Protein AF-A0A7S3TZ15-F1 (afdb_monomer_lite)

Structure (mmCIF, N/CA/C/O backbone):
data_AF-A0A7S3TZ15-F1
#
_entry.id   AF-A0A7S3TZ15-F1
#
loop_
_atom_site.group_PDB
_atom_site.id
_atom_site.type_symbol
_atom_site.label_atom_id
_atom_site.label_alt_id
_atom_site.label_comp_id
_atom_site.label_asym_id
_atom_site.label_entity_id
_atom_site.label_seq_id
_atom_site.pdbx_PDB_ins_code
_atom_site.Cartn_x
_atom_site.Cartn_y
_atom_site.Cartn_z
_atom_site.occupancy
_atom_site.B_iso_or_equiv
_atom_site.auth_seq_id
_atom_site.auth_comp_id
_atom_site.auth_asym_id
_atom_site.auth_atom_id
_atom_site.pdbx_PDB_model_num
ATOM 1 N N . MET A 1 1 ? 2.073 1.895 5.363 1.00 62.50 1 MET A N 1
ATOM 2 C CA . MET A 1 1 ? 2.521 0.942 6.398 1.00 62.50 1 MET A CA 1
ATOM 3 C C . MET A 1 1 ? 3.789 0.259 5.946 1.00 62.50 1 MET A C 1
ATOM 5 O O . MET A 1 1 ? 3.784 -0.343 4.881 1.00 62.50 1 MET A O 1
ATOM 9 N N . VAL A 1 2 ? 4.876 0.392 6.701 1.00 70.38 2 VAL A N 1
ATOM 10 C CA . VAL A 1 2 ? 6.175 -0.183 6.337 1.00 70.38 2 VAL A CA 1
ATOM 11 C C . VAL A 1 2 ? 6.703 -1.004 7.503 1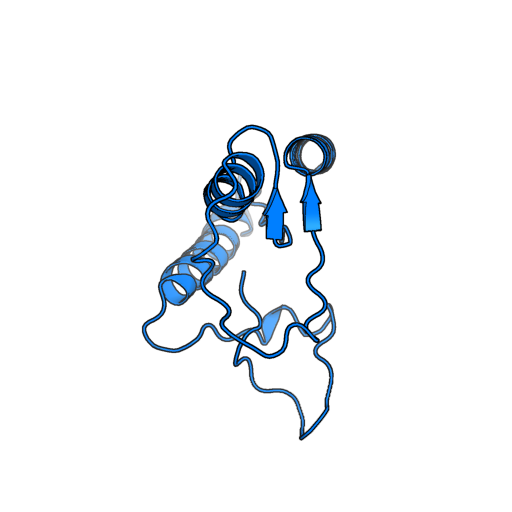.00 70.38 2 VAL A C 1
ATOM 13 O O . VAL A 1 2 ? 6.697 -0.543 8.638 1.00 70.38 2 VAL A O 1
ATOM 16 N N . TRP A 1 3 ? 7.113 -2.230 7.190 1.00 75.44 3 TRP A N 1
ATOM 17 C CA . TRP A 1 3 ? 7.806 -3.159 8.089 1.00 75.44 3 TRP A CA 1
ATOM 18 C C . TRP A 1 3 ? 9.325 -3.135 7.879 1.00 75.44 3 TRP A C 1
ATOM 20 O O . TRP A 1 3 ? 10.076 -3.765 8.619 1.00 75.44 3 TRP A O 1
ATOM 30 N N . ALA A 1 4 ? 9.787 -2.449 6.830 1.00 72.12 4 ALA A N 1
ATOM 31 C CA . ALA A 1 4 ? 11.200 -2.353 6.511 1.00 72.12 4 ALA A CA 1
ATOM 32 C C . ALA A 1 4 ? 11.948 -1.712 7.683 1.00 72.12 4 ALA A C 1
ATOM 34 O O . ALA A 1 4 ? 11.548 -0.654 8.160 1.00 72.12 4 ALA A O 1
ATOM 35 N N . GLN A 1 5 ? 13.028 -2.367 8.112 1.00 74.56 5 GLN A N 1
ATOM 36 C CA . GLN A 1 5 ? 13.865 -1.959 9.246 1.00 74.56 5 GLN A CA 1
ATOM 37 C C . GLN A 1 5 ? 13.170 -1.985 10.618 1.00 74.56 5 GLN A C 1
ATOM 39 O O . GLN A 1 5 ? 13.765 -1.551 11.600 1.00 74.56 5 GLN A O 1
ATOM 44 N N . THR A 1 6 ? 11.961 -2.551 10.727 1.00 81.94 6 THR A N 1
ATOM 45 C CA . THR A 1 6 ? 11.391 -2.880 12.038 1.00 81.94 6 THR A CA 1
ATOM 46 C C . THR A 1 6 ? 12.247 -3.974 12.694 1.00 81.94 6 THR A C 1
ATOM 48 O O . THR A 1 6 ? 12.466 -5.013 12.060 1.00 81.94 6 THR A O 1
ATOM 51 N N . PRO A 1 7 ? 12.734 -3.778 13.934 1.00 81.25 7 PRO A N 1
ATOM 52 C CA . PRO A 1 7 ? 13.512 -4.793 14.638 1.00 81.25 7 PRO A CA 1
ATOM 53 C C . PRO A 1 7 ? 12.710 -6.091 14.809 1.00 81.25 7 PRO A C 1
ATOM 55 O O . PRO A 1 7 ? 11.557 -6.057 15.237 1.00 81.25 7 PRO A O 1
ATOM 58 N N . SER A 1 8 ? 13.314 -7.237 14.494 1.00 81.94 8 SER A N 1
ATOM 59 C CA . SER A 1 8 ? 12.761 -8.557 14.817 1.00 81.94 8 SER A CA 1
ATOM 60 C C . SER A 1 8 ? 13.470 -9.151 16.037 1.00 81.94 8 SER A C 1
ATOM 62 O O . SER A 1 8 ? 14.548 -8.701 16.420 1.00 81.94 8 SER A O 1
ATOM 64 N N . GLU A 1 9 ? 12.879 -10.179 16.654 1.00 80.38 9 GLU A N 1
ATOM 65 C CA . GLU A 1 9 ? 13.388 -10.805 17.892 1.00 80.38 9 GLU A CA 1
ATOM 66 C C . GLU A 1 9 ? 14.724 -11.566 17.719 1.00 80.38 9 GLU A C 1
ATOM 68 O O . GLU A 1 9 ? 15.193 -12.227 18.642 1.00 80.38 9 GLU A O 1
ATOM 73 N N . GLY A 1 10 ? 15.366 -11.473 16.550 1.00 77.56 10 GLY A N 1
ATOM 74 C CA . GLY A 1 10 ? 16.695 -12.015 16.291 1.00 77.56 10 GLY A CA 1
ATOM 75 C C . GLY A 1 10 ? 17.009 -12.154 14.797 1.00 77.56 10 GLY A C 1
ATOM 76 O O . GLY A 1 10 ? 16.139 -11.941 13.945 1.00 77.56 10 GLY A O 1
ATOM 77 N N . PRO A 1 11 ? 18.246 -12.548 14.445 1.00 73.44 11 PRO A N 1
ATOM 78 C CA . PRO A 1 11 ? 18.637 -12.789 13.060 1.00 73.44 11 PRO A CA 1
ATOM 79 C C . PRO A 1 11 ? 17.741 -13.863 12.424 1.00 73.44 11 PRO A C 1
ATOM 81 O O . PRO A 1 11 ? 17.713 -15.004 12.874 1.00 73.44 11 PRO A O 1
ATOM 84 N N . GLY A 1 12 ? 16.993 -13.496 11.381 1.00 74.25 12 GLY A N 1
ATOM 85 C CA . GLY A 1 12 ? 16.106 -14.417 10.657 1.00 74.25 12 GLY A CA 1
ATOM 86 C C . GLY A 1 12 ? 14.707 -14.604 11.258 1.00 74.25 12 GLY A C 1
ATOM 87 O O . GLY A 1 12 ? 13.902 -15.328 10.674 1.00 74.25 12 GLY A O 1
ATOM 88 N N . ALA A 1 13 ? 14.378 -13.939 12.371 1.00 82.00 13 ALA A N 1
ATOM 89 C CA . ALA A 1 13 ? 13.009 -13.921 12.880 1.00 82.00 13 ALA A CA 1
ATOM 90 C C . ALA A 1 13 ? 12.083 -13.176 11.900 1.00 82.00 13 ALA A C 1
ATOM 92 O O . ALA A 1 13 ? 12.357 -12.039 11.508 1.00 82.00 13 ALA A O 1
ATOM 93 N N . VAL A 1 14 ? 10.989 -13.832 11.500 1.00 82.56 14 VAL A N 1
ATOM 94 C CA . VAL A 1 14 ? 9.995 -13.295 10.560 1.00 82.56 14 VAL A CA 1
ATOM 95 C C . VAL A 1 14 ? 8.889 -12.596 11.342 1.00 82.56 14 VAL A C 1
ATOM 97 O O . VAL A 1 14 ? 8.254 -13.216 12.194 1.00 82.56 14 VAL A O 1
ATOM 100 N N . LEU A 1 15 ? 8.644 -11.327 11.018 1.00 82.12 15 LEU A N 1
ATOM 101 C CA . LEU A 1 15 ? 7.538 -10.550 11.574 1.00 82.12 15 LEU A CA 1
ATOM 102 C C . LEU A 1 15 ? 6.204 -11.140 11.111 1.00 82.12 15 LEU A C 1
ATOM 104 O O . LEU A 1 15 ? 6.020 -11.441 9.928 1.00 82.12 15 LEU A O 1
ATOM 108 N N . ARG A 1 16 ? 5.281 -11.320 12.053 1.00 84.88 16 ARG A N 1
ATOM 109 C CA . ARG A 1 16 ? 3.935 -11.842 11.804 1.00 84.88 16 ARG A CA 1
ATOM 110 C C . ARG A 1 16 ? 2.911 -10.727 11.926 1.00 84.88 16 ARG A C 1
ATOM 112 O O . ARG A 1 16 ? 3.189 -9.655 12.450 1.00 84.88 16 ARG A O 1
ATOM 119 N N . ASP A 1 17 ? 1.688 -11.011 11.500 1.00 80.00 17 ASP A N 1
ATOM 120 C CA . ASP A 1 17 ? 0.580 -10.064 11.637 1.00 80.00 17 ASP A CA 1
ATOM 121 C C . ASP A 1 17 ? 0.322 -9.679 13.108 1.00 80.00 17 ASP A C 1
ATOM 123 O O . ASP A 1 17 ? 0.064 -8.524 13.424 1.00 80.00 17 ASP A O 1
ATOM 127 N N . SER A 1 18 ? 0.542 -10.605 14.048 1.00 85.88 18 SER A N 1
ATOM 128 C CA . SER A 1 18 ? 0.492 -10.325 15.491 1.00 85.88 18 SER A CA 1
ATOM 129 C C . SER A 1 18 ? 1.508 -9.276 15.961 1.00 85.88 18 SER A C 1
ATOM 131 O O . SER A 1 18 ? 1.306 -8.649 16.997 1.00 85.88 18 SER A O 1
ATOM 133 N N . ASP A 1 19 ? 2.593 -9.060 15.212 1.00 86.25 19 ASP A N 1
ATOM 134 C CA . ASP A 1 19 ? 3.618 -8.057 15.514 1.00 86.25 19 ASP A CA 1
ATOM 135 C C . ASP A 1 19 ? 3.252 -6.666 14.978 1.00 86.25 19 ASP A C 1
ATOM 137 O O . ASP A 1 19 ? 4.066 -5.746 15.029 1.00 86.25 19 ASP A O 1
ATOM 141 N N . PHE A 1 20 ? 2.027 -6.480 14.478 1.00 81.94 20 PHE A N 1
ATOM 142 C CA . PHE A 1 20 ? 1.565 -5.245 13.849 1.00 81.94 20 PHE A CA 1
ATOM 143 C C . PHE A 1 20 ? 1.874 -3.974 14.648 1.00 81.94 20 PHE A C 1
ATOM 145 O O . PHE A 1 20 ? 2.299 -2.958 14.086 1.00 81.94 20 PHE A O 1
ATOM 152 N N . ALA A 1 21 ? 1.673 -4.038 15.965 1.00 82.75 21 ALA A N 1
ATOM 153 C CA . ALA A 1 21 ? 1.905 -2.921 16.871 1.00 82.75 21 ALA A CA 1
ATOM 154 C C . ALA A 1 21 ? 3.396 -2.587 17.052 1.00 82.75 21 ALA A C 1
ATOM 156 O O . ALA A 1 21 ? 3.707 -1.441 17.368 1.00 82.75 21 ALA A O 1
ATOM 157 N N . LYS A 1 22 ? 4.300 -3.551 16.812 1.00 86.19 22 LYS A N 1
ATOM 158 C CA . LYS A 1 22 ? 5.759 -3.421 16.974 1.00 86.19 22 LYS A CA 1
ATOM 159 C C . LYS A 1 22 ? 6.441 -2.704 15.803 1.00 86.19 22 LYS A C 1
ATOM 161 O O . LYS A 1 22 ? 7.641 -2.451 15.877 1.00 86.19 22 LYS A O 1
ATOM 166 N N . ARG A 1 23 ? 5.718 -2.390 14.719 1.00 86.56 23 ARG A N 1
ATOM 167 C CA . ARG A 1 23 ? 6.283 -1.684 13.559 1.00 86.56 23 ARG A CA 1
ATOM 168 C C . ARG A 1 23 ? 6.931 -0.374 13.958 1.00 86.56 23 ARG A C 1
ATOM 170 O O . ARG A 1 23 ? 6.306 0.468 14.596 1.00 86.56 23 ARG A O 1
ATOM 177 N N . GLN A 1 24 ? 8.139 -0.186 13.450 1.00 86.06 24 GLN A N 1
ATOM 178 C CA . GLN A 1 24 ? 8.863 1.069 13.539 1.00 86.06 24 GLN A CA 1
ATOM 179 C C . GLN A 1 24 ? 9.219 1.522 12.122 1.00 86.06 24 GLN A C 1
ATOM 181 O O . GLN A 1 24 ? 9.843 0.752 11.382 1.00 86.06 24 GLN A O 1
ATOM 186 N N . PRO A 1 25 ? 8.774 2.720 11.705 1.00 88.06 25 PRO A N 1
ATOM 187 C CA . PRO A 1 25 ? 9.203 3.299 10.444 1.00 88.06 25 PRO A CA 1
ATOM 188 C C . PRO A 1 25 ? 10.704 3.606 10.489 1.00 88.06 25 PRO A C 1
ATOM 190 O O . PRO A 1 25 ? 11.263 3.898 11.543 1.00 88.06 25 PRO A O 1
ATOM 193 N N . ALA A 1 26 ? 11.356 3.546 9.327 1.00 86.19 26 ALA A N 1
ATOM 194 C CA . ALA A 1 26 ? 12.756 3.932 9.205 1.00 86.19 26 ALA A CA 1
ATOM 195 C C . ALA A 1 26 ? 12.937 5.413 9.608 1.00 86.19 26 ALA A C 1
ATOM 197 O O . ALA A 1 26 ? 12.177 6.246 9.090 1.00 86.19 26 ALA A O 1
ATOM 198 N N . PRO A 1 27 ? 13.925 5.751 10.462 1.00 87.56 27 PRO A N 1
ATOM 199 C CA . PRO A 1 27 ? 14.142 7.120 10.918 1.00 87.56 27 PRO A CA 1
ATOM 200 C C . PRO A 1 27 ? 14.314 8.115 9.767 1.00 87.56 27 PRO A C 1
ATOM 202 O O . PRO A 1 27 ? 15.069 7.853 8.826 1.00 87.56 27 PRO A O 1
ATOM 205 N N . GLY A 1 28 ? 13.614 9.251 9.824 1.00 87.31 28 GLY A N 1
ATOM 206 C CA . GLY A 1 28 ? 13.669 10.300 8.797 1.00 87.31 28 GLY A CA 1
ATOM 207 C C . GLY A 1 28 ? 12.971 9.945 7.478 1.00 87.31 28 GLY A C 1
ATOM 208 O O . GLY A 1 28 ? 13.115 10.655 6.479 1.00 87.31 28 GLY A O 1
ATOM 209 N N . SER A 1 29 ? 12.221 8.841 7.437 1.00 88.88 29 SER A N 1
ATOM 210 C CA . SER A 1 29 ? 11.387 8.494 6.289 1.00 88.88 29 SER A CA 1
ATOM 211 C C . SER A 1 29 ? 10.002 9.131 6.398 1.00 88.88 29 SER A C 1
ATOM 213 O O . SER A 1 29 ? 9.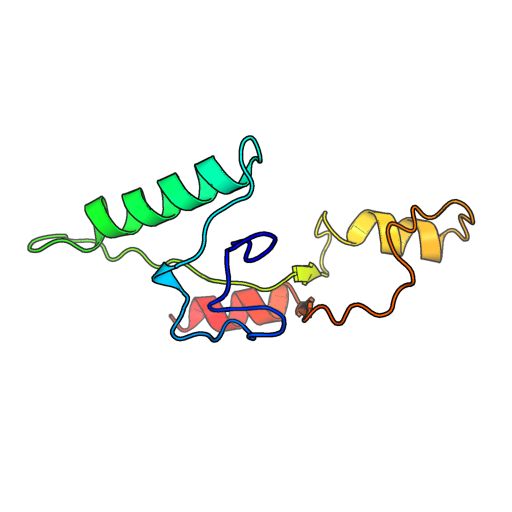454 9.311 7.481 1.00 88.88 29 SER A O 1
ATOM 215 N N . LYS A 1 30 ? 9.343 9.351 5.254 1.00 87.50 30 LYS A N 1
ATOM 216 C CA . LYS A 1 30 ? 7.941 9.816 5.210 1.00 87.50 30 LYS A CA 1
ATOM 217 C C . LYS A 1 30 ? 6.946 8.913 5.961 1.00 87.50 30 LYS A C 1
ATOM 219 O O . LYS A 1 30 ? 5.792 9.291 6.136 1.00 87.50 30 LYS A O 1
ATOM 224 N N . TYR A 1 31 ? 7.357 7.699 6.333 1.00 88.19 31 TYR A N 1
ATOM 225 C CA . TYR A 1 31 ? 6.506 6.720 7.001 1.00 88.19 31 TYR A CA 1
ATOM 226 C C . TYR A 1 31 ? 6.339 6.987 8.501 1.00 88.19 31 TYR A C 1
ATOM 228 O O . TYR A 1 31 ? 5.415 6.429 9.086 1.00 88.19 31 TYR A O 1
ATOM 236 N N . GLU A 1 32 ? 7.169 7.847 9.099 1.00 89.75 32 GLU A N 1
ATOM 237 C CA . GLU A 1 32 ? 6.964 8.359 10.463 1.00 89.75 32 GLU A CA 1
ATOM 238 C C . GLU A 1 32 ? 5.626 9.098 10.557 1.00 89.75 32 GLU A C 1
ATOM 240 O O . GLU A 1 32 ? 4.754 8.693 11.320 1.00 89.75 32 GLU A O 1
ATOM 245 N N . LEU A 1 33 ? 5.392 10.055 9.653 1.00 90.75 33 LEU A N 1
ATOM 246 C CA . LEU A 1 33 ? 4.128 10.794 9.566 1.00 90.75 33 LEU A CA 1
ATOM 247 C C . LEU A 1 33 ? 2.917 9.867 9.366 1.00 90.75 33 LEU A C 1
ATOM 249 O O . LEU A 1 33 ? 1.839 10.098 9.905 1.00 90.75 33 LEU A O 1
ATOM 253 N N . TRP A 1 34 ? 3.071 8.803 8.573 1.00 90.19 34 TRP A N 1
ATOM 254 C CA . TRP A 1 34 ? 1.985 7.840 8.370 1.00 90.19 34 TRP A CA 1
ATOM 255 C C . TRP A 1 34 ? 1.658 7.088 9.657 1.00 90.19 34 TRP A C 1
ATOM 257 O O . TRP A 1 34 ? 0.484 6.871 9.942 1.00 90.19 34 TRP A O 1
ATOM 267 N N . ARG A 1 35 ? 2.673 6.722 10.446 1.00 89.12 35 ARG A N 1
ATOM 268 C CA . ARG A 1 35 ? 2.468 6.080 11.745 1.00 89.12 35 ARG A CA 1
ATOM 269 C C . ARG A 1 35 ? 1.807 7.030 12.745 1.00 89.12 35 ARG A C 1
ATOM 271 O O . ARG A 1 35 ? 0.883 6.613 13.434 1.00 89.12 35 ARG A O 1
ATOM 278 N N . GLU A 1 36 ? 2.212 8.294 12.774 1.00 91.38 36 GLU A N 1
ATOM 279 C CA . GLU A 1 36 ? 1.566 9.317 13.607 1.00 91.38 36 GLU A CA 1
ATOM 280 C C . GLU A 1 36 ? 0.085 9.496 13.239 1.00 91.38 36 GLU A C 1
ATOM 282 O O . GLU A 1 36 ? -0.775 9.552 14.116 1.00 91.38 36 GLU A O 1
ATOM 287 N N . LEU A 1 37 ? -0.243 9.519 11.941 1.00 92.00 37 LEU A N 1
ATOM 288 C CA . LEU A 1 37 ? -1.630 9.583 11.467 1.00 92.00 37 LEU A CA 1
ATOM 289 C C . LEU A 1 37 ? -2.440 8.341 11.864 1.00 92.00 37 LEU A C 1
ATOM 291 O O . LEU A 1 37 ? -3.596 8.473 12.263 1.00 92.00 37 LEU A O 1
ATOM 295 N N . GLU A 1 38 ? -1.848 7.146 11.771 1.00 91.00 38 GLU A N 1
ATOM 296 C CA . GLU A 1 38 ? -2.461 5.902 12.252 1.00 91.00 38 GLU A CA 1
ATOM 297 C C . GLU A 1 38 ? -2.814 6.012 13.747 1.00 91.00 38 GLU A C 1
ATOM 299 O O . GLU A 1 38 ? -3.948 5.750 14.153 1.00 91.00 38 GLU A O 1
ATOM 304 N N . GLU A 1 39 ? -1.865 6.451 14.571 1.00 90.94 39 GLU A N 1
ATOM 305 C CA . GLU A 1 39 ? -2.064 6.614 16.014 1.00 90.94 39 GLU A CA 1
ATOM 306 C C . GLU A 1 39 ? -3.119 7.678 16.333 1.00 90.94 39 GLU A C 1
ATOM 308 O O . GLU A 1 39 ? -3.988 7.448 17.178 1.00 90.94 39 GLU A O 1
ATOM 313 N N . LEU A 1 40 ? -3.116 8.796 15.603 1.00 92.88 40 LEU A N 1
ATOM 314 C CA . LEU A 1 40 ? -4.104 9.861 15.750 1.00 92.88 40 LEU A CA 1
ATOM 315 C C . LEU A 1 40 ? -5.522 9.370 15.433 1.00 92.88 40 LEU A C 1
ATOM 317 O O . LEU A 1 40 ? -6.447 9.620 16.204 1.00 92.88 40 LEU A O 1
ATOM 321 N N . VAL A 1 41 ? -5.707 8.640 14.328 1.00 92.06 41 VAL A N 1
ATOM 322 C CA . VAL A 1 41 ? -7.015 8.081 13.945 1.00 92.06 41 VAL A CA 1
ATOM 323 C C . VAL A 1 41 ? -7.546 7.157 15.039 1.00 92.06 41 VAL A C 1
ATOM 325 O O . VAL A 1 41 ? -8.708 7.276 15.434 1.00 92.06 41 VAL A O 1
ATOM 328 N N . MET A 1 42 ? -6.696 6.272 15.567 1.00 89.81 42 MET A N 1
ATOM 329 C CA . MET A 1 42 ? -7.096 5.342 16.626 1.00 89.81 42 MET A CA 1
ATOM 330 C C . MET A 1 42 ? -7.376 6.066 17.948 1.00 89.81 42 MET A C 1
ATOM 332 O O . MET A 1 42 ? -8.361 5.749 18.611 1.00 89.81 42 MET A O 1
ATOM 336 N N . GLY A 1 43 ? -6.568 7.065 18.311 1.00 90.88 43 GLY A N 1
ATOM 337 C CA . GLY A 1 43 ? -6.728 7.822 19.555 1.00 90.88 43 GLY A CA 1
ATOM 338 C C . GLY A 1 43 ? -7.920 8.785 19.556 1.00 90.88 43 GLY A C 1
ATOM 339 O O . GLY A 1 43 ? -8.569 8.971 20.587 1.00 90.88 43 GLY A O 1
ATOM 340 N N . CYS A 1 44 ? -8.244 9.391 18.411 1.00 90.44 44 CYS A N 1
ATOM 341 C CA . CYS A 1 44 ? -9.326 10.370 18.312 1.00 90.44 44 CYS A CA 1
ATOM 342 C C . CYS A 1 44 ? -10.690 9.729 18.064 1.00 90.44 44 CYS A C 1
ATOM 344 O O . CYS A 1 44 ?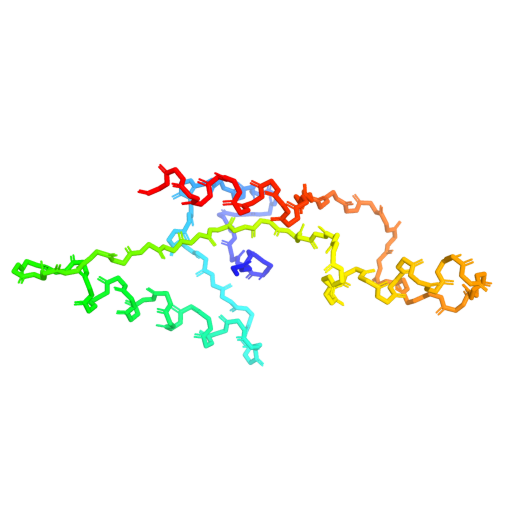 -11.671 10.120 18.702 1.00 90.44 44 CYS A O 1
ATOM 346 N N . PHE A 1 45 ? -10.768 8.780 17.129 1.00 91.94 45 PHE A N 1
ATOM 347 C CA . PHE A 1 45 ? -12.051 8.281 16.637 1.00 91.94 45 PHE A CA 1
ATOM 348 C C . PHE A 1 45 ? -12.496 6.988 17.311 1.00 91.94 45 PHE A C 1
ATOM 350 O O . PHE A 1 45 ? -13.686 6.721 17.346 1.00 91.94 45 PHE A O 1
ATOM 357 N N . ASN A 1 46 ? -11.600 6.213 17.921 1.00 89.62 46 ASN A N 1
ATOM 358 C CA . ASN A 1 46 ? -11.965 4.927 18.525 1.00 89.62 46 ASN A CA 1
ATOM 359 C C . ASN A 1 46 ? -11.967 4.966 20.063 1.00 89.62 46 ASN A C 1
ATOM 361 O O . ASN A 1 46 ? -11.682 3.966 20.717 1.00 89.62 46 ASN A O 1
ATOM 365 N N . ARG A 1 47 ? -12.304 6.127 20.639 1.00 89.69 47 ARG A N 1
ATOM 366 C CA . ARG A 1 47 ? -12.465 6.337 22.087 1.00 89.69 47 ARG A CA 1
ATOM 367 C C . ARG A 1 47 ? -13.917 6.181 22.540 1.00 89.69 47 ARG A C 1
ATOM 369 O O . ARG A 1 47 ? -14.847 6.310 21.743 1.00 89.69 47 ARG A O 1
ATOM 376 N N . GLU A 1 48 ? -14.104 5.964 23.837 1.00 90.25 48 GLU A N 1
ATOM 377 C CA . GLU A 1 48 ? -15.430 5.909 24.454 1.00 90.25 48 GLU A CA 1
ATOM 378 C C . GLU A 1 48 ? -16.216 7.207 24.191 1.00 90.25 48 GLU A C 1
ATOM 380 O O . GLU A 1 48 ? -15.681 8.311 24.298 1.00 90.25 48 GLU A O 1
ATOM 385 N N . GLY A 1 49 ? -17.477 7.070 23.773 1.00 90.19 49 GLY A N 1
ATOM 386 C CA . GLY A 1 49 ? -18.338 8.199 23.405 1.00 90.19 49 GLY A CA 1
ATOM 387 C C . GLY A 1 49 ? -18.086 8.793 22.012 1.00 90.19 49 GLY A C 1
ATOM 388 O O . GLY A 1 49 ? -18.730 9.780 21.652 1.00 90.19 49 GLY A O 1
ATOM 389 N N . SER A 1 50 ? -17.183 8.222 21.206 1.00 92.12 50 SER A N 1
ATOM 390 C CA . SER A 1 50 ? -17.019 8.644 19.812 1.00 92.12 50 SER A CA 1
ATOM 391 C C . SER A 1 50 ? -18.241 8.278 18.964 1.00 92.12 50 SER A C 1
ATOM 393 O O . SER A 1 50 ? -18.752 7.162 19.029 1.00 92.12 50 SER A O 1
ATOM 395 N N . GLN A 1 51 ? -18.689 9.221 18.132 1.00 93.88 51 GLN A N 1
ATOM 396 C CA . GLN A 1 51 ? -19.802 9.029 17.189 1.00 93.88 51 GLN A CA 1
ATOM 397 C C . GLN A 1 51 ? -19.350 8.494 15.824 1.00 93.88 51 GLN A C 1
ATOM 399 O O . GLN A 1 51 ? -20.174 8.173 14.972 1.00 93.88 51 GLN A O 1
ATOM 404 N N . VAL A 1 52 ? -18.041 8.427 15.596 1.00 90.56 52 VAL A N 1
ATOM 405 C CA . VAL A 1 52 ? -17.435 7.961 14.347 1.00 90.56 52 VAL A CA 1
ATOM 406 C C . VAL A 1 52 ? -16.447 6.853 14.665 1.00 90.56 52 VAL A C 1
ATOM 408 O O . VAL A 1 52 ? -15.869 6.850 15.745 1.00 90.56 52 VAL A O 1
ATOM 411 N N . LYS A 1 53 ? -16.236 5.923 13.733 1.00 90.69 53 LYS A N 1
ATOM 412 C CA . LYS A 1 53 ? -15.258 4.842 13.879 1.00 90.69 53 LYS A CA 1
ATOM 413 C C . LYS A 1 53 ? -14.195 4.967 12.798 1.00 90.69 53 LYS A C 1
ATOM 415 O O . LYS A 1 53 ? -14.514 4.987 11.612 1.00 90.69 53 LYS A O 1
ATOM 420 N N . GLY A 1 54 ? -12.941 5.073 13.218 1.00 91.56 54 GLY A N 1
ATOM 421 C CA . GLY A 1 54 ? -11.792 5.128 12.323 1.00 91.56 54 GLY A CA 1
ATOM 422 C C . GLY A 1 54 ? -11.305 3.726 11.971 1.00 91.56 54 GLY A C 1
ATOM 423 O O . GLY A 1 54 ? -11.157 2.880 12.855 1.00 91.56 54 GLY A O 1
ATOM 424 N N . PHE A 1 55 ? -11.008 3.494 10.695 1.00 90.06 55 PHE A N 1
ATOM 425 C CA . PHE A 1 55 ? -10.381 2.264 10.217 1.00 90.06 55 PHE A CA 1
ATOM 426 C C . PHE A 1 55 ? -9.064 2.585 9.521 1.00 90.06 55 PHE A C 1
ATOM 428 O O . PHE A 1 55 ? -8.968 3.543 8.755 1.00 90.06 55 PHE A O 1
ATOM 435 N N . ILE A 1 56 ? -8.058 1.751 9.767 1.00 88.50 56 ILE A N 1
ATOM 436 C CA . ILE A 1 56 ? -6.763 1.819 9.095 1.00 88.50 56 ILE A CA 1
ATOM 437 C C . ILE A 1 56 ? -6.638 0.575 8.236 1.00 88.50 56 ILE A C 1
ATOM 439 O O . ILE A 1 56 ? -6.665 -0.547 8.739 1.00 88.50 56 ILE A O 1
ATOM 443 N N . VAL A 1 57 ? -6.489 0.780 6.932 1.00 87.94 57 VAL A N 1
ATOM 444 C CA . VAL A 1 57 ? -6.396 -0.308 5.964 1.00 87.94 57 VAL A CA 1
ATOM 445 C C . VAL A 1 57 ? -4.942 -0.510 5.555 1.00 87.94 57 VAL A C 1
ATOM 447 O O . VAL A 1 57 ? -4.320 0.322 4.896 1.00 87.94 57 VAL A O 1
ATOM 450 N N . ALA A 1 58 ? -4.416 -1.662 5.952 1.00 83.81 58 ALA A N 1
ATOM 451 C CA . ALA A 1 58 ? -3.059 -2.136 5.729 1.00 83.81 58 ALA A CA 1
ATOM 452 C C . ALA A 1 58 ? -2.833 -2.717 4.325 1.00 83.81 58 ALA A C 1
ATOM 454 O O . ALA A 1 58 ? -2.465 -3.884 4.196 1.00 83.81 58 ALA A O 1
ATOM 455 N N . ALA A 1 59 ? -3.074 -1.953 3.260 1.00 85.25 59 ALA A N 1
ATOM 456 C CA . ALA A 1 59 ? -2.866 -2.490 1.917 1.00 85.25 59 ALA A CA 1
ATOM 457 C C . ALA A 1 59 ? -1.381 -2.811 1.669 1.00 85.25 59 ALA A C 1
ATOM 459 O O . ALA A 1 59 ? -0.483 -2.072 2.088 1.00 85.25 59 ALA A O 1
ATOM 460 N N . SER A 1 60 ? -1.130 -3.918 0.968 1.00 82.56 60 SER A N 1
ATOM 461 C CA . SER A 1 60 ? 0.196 -4.203 0.424 1.00 82.56 60 SER A CA 1
ATOM 462 C C . SER A 1 60 ? 0.520 -3.264 -0.746 1.00 82.56 60 SER A C 1
ATOM 464 O O . SER A 1 60 ? -0.211 -2.310 -1.012 1.00 82.56 60 SER A O 1
ATOM 466 N N . ALA A 1 61 ? 1.620 -3.512 -1.453 1.00 88.12 61 ALA A N 1
ATOM 467 C CA . ALA A 1 61 ? 1.997 -2.702 -2.601 1.00 88.12 61 ALA A CA 1
ATOM 468 C C . ALA A 1 61 ? 0.908 -2.797 -3.694 1.00 88.12 61 ALA A C 1
ATOM 470 O O . ALA A 1 61 ? 0.607 -3.868 -4.221 1.00 88.12 61 ALA A O 1
ATOM 471 N N . MET A 1 62 ? 0.248 -1.671 -3.968 1.00 91.06 62 MET A N 1
ATOM 472 C CA . MET A 1 62 ? -0.906 -1.621 -4.865 1.00 91.06 62 MET A CA 1
ATOM 473 C C . MET A 1 62 ? -0.477 -1.379 -6.306 1.00 91.06 62 MET A C 1
ATOM 475 O O . MET A 1 62 ? 0.536 -0.731 -6.538 1.00 91.06 62 MET A O 1
ATOM 479 N N . TYR A 1 63 ? -1.265 -1.861 -7.266 1.00 93.38 63 TYR A N 1
ATOM 480 C CA . TYR A 1 63 ? -1.043 -1.589 -8.685 1.00 93.38 63 TYR A CA 1
ATOM 481 C C . TYR A 1 63 ? -2.357 -1.478 -9.472 1.00 93.38 63 TYR A C 1
ATOM 483 O O . TYR A 1 63 ? -3.410 -1.925 -9.012 1.00 93.38 63 TYR A O 1
ATOM 491 N N . GLY A 1 64 ? -2.281 -0.915 -10.681 1.00 92.50 64 GLY A N 1
ATOM 492 C CA . GLY A 1 64 ? -3.413 -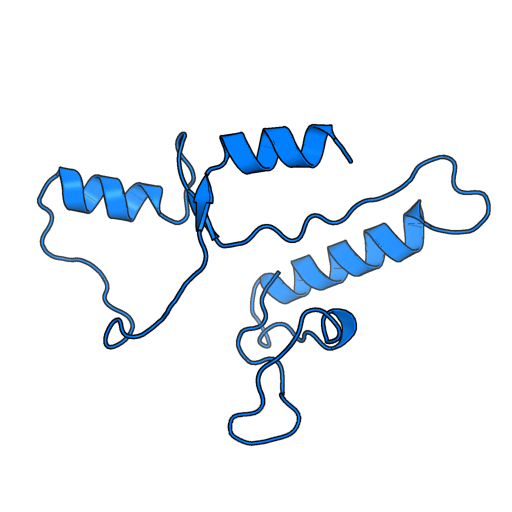0.798 -11.608 1.00 92.50 64 GLY A CA 1
ATOM 493 C C . GLY A 1 64 ? -4.084 0.578 -11.610 1.00 92.50 64 GLY A C 1
ATOM 494 O O . GLY A 1 64 ? -3.796 1.415 -10.763 1.00 92.50 64 GLY A O 1
ATOM 495 N N . ASP A 1 65 ? -4.939 0.822 -12.609 1.00 91.50 65 ASP A N 1
ATOM 496 C CA . ASP A 1 65 ? -5.717 2.062 -12.823 1.00 91.50 65 ASP A CA 1
ATOM 497 C C . ASP A 1 65 ? -4.964 3.392 -12.578 1.00 91.50 65 ASP A C 1
ATOM 499 O O . ASP A 1 65 ? -5.521 4.341 -12.031 1.00 91.50 65 ASP A O 1
ATOM 503 N N . GLY A 1 66 ? -3.696 3.486 -12.990 1.00 85.19 66 GLY A N 1
ATOM 504 C CA . GLY A 1 66 ? -2.910 4.724 -12.866 1.00 85.19 66 GLY A CA 1
ATOM 505 C C . GLY A 1 66 ? -2.248 4.949 -11.500 1.00 85.19 66 GLY A C 1
ATOM 506 O O . GLY A 1 66 ? -1.823 6.064 -11.207 1.00 85.19 66 GLY A O 1
ATOM 507 N N . GLU A 1 67 ? -2.136 3.911 -10.669 1.00 86.81 67 GLU A N 1
ATOM 508 C CA . GLU A 1 67 ? -1.331 3.932 -9.442 1.00 86.81 67 GLU A CA 1
ATOM 509 C C . GLU A 1 67 ? 0.144 4.319 -9.723 1.00 86.81 67 GLU A C 1
ATOM 511 O O . GLU A 1 67 ? 0.726 3.946 -10.745 1.00 86.81 67 GLU A O 1
ATOM 516 N N . LEU A 1 68 ? 0.746 5.103 -8.820 1.00 84.81 68 LEU A N 1
ATOM 517 C CA . LEU A 1 68 ? 2.033 5.782 -9.034 1.00 84.81 68 LEU A CA 1
ATOM 518 C C . LEU A 1 68 ? 3.278 4.940 -8.713 1.00 84.81 68 LEU A C 1
ATOM 520 O O . LEU A 1 68 ? 4.344 5.206 -9.264 1.00 84.81 68 LEU A O 1
ATOM 524 N N . THR A 1 69 ? 3.183 3.968 -7.809 1.00 86.69 69 THR A N 1
ATOM 525 C CA . THR A 1 69 ? 4.304 3.143 -7.338 1.00 86.69 69 THR A CA 1
ATOM 526 C C . THR A 1 69 ? 4.866 2.276 -8.458 1.00 86.69 69 THR A C 1
ATOM 528 O O . THR A 1 69 ? 6.076 2.297 -8.688 1.00 86.69 69 THR A O 1
ATOM 531 N N . PHE A 1 70 ? 4.008 1.539 -9.174 1.00 88.19 70 PHE A N 1
ATOM 532 C CA . PHE A 1 70 ? 4.444 0.690 -10.293 1.00 88.19 70 PHE A CA 1
ATOM 533 C C . PHE A 1 70 ? 4.104 1.253 -11.670 1.00 88.19 70 PHE A C 1
ATOM 535 O O . PHE A 1 70 ? 4.701 0.813 -12.652 1.00 88.19 70 PHE A O 1
ATOM 542 N N . GLY A 1 71 ? 3.196 2.230 -11.762 1.00 89.75 71 GLY A N 1
ATOM 543 C CA . GLY A 1 71 ? 2.765 2.819 -13.034 1.00 89.75 71 GLY A CA 1
ATOM 544 C C . GL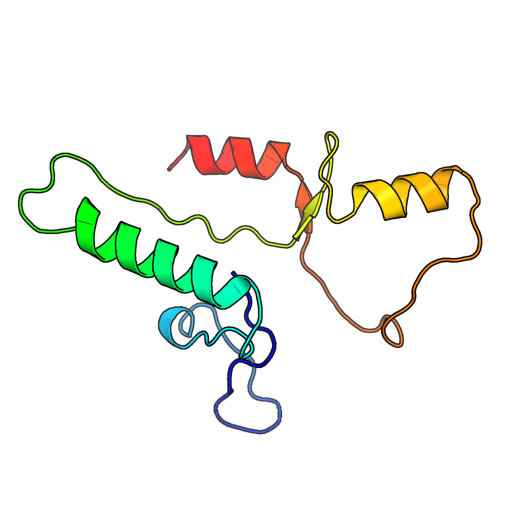Y A 1 71 ? 3.925 3.213 -13.957 1.00 89.75 71 GLY A C 1
ATOM 545 O O . GLY A 1 71 ? 3.998 2.686 -15.069 1.00 89.75 71 GLY A O 1
ATOM 546 N N . PRO A 1 72 ? 4.888 4.041 -13.504 1.00 89.50 72 PRO A N 1
ATOM 547 C CA . PRO A 1 72 ? 6.041 4.425 -14.318 1.00 89.50 72 PRO A CA 1
ATOM 548 C C . PRO A 1 72 ? 6.920 3.236 -14.720 1.00 89.50 72 PRO A C 1
ATOM 550 O O . PRO A 1 72 ? 7.457 3.210 -15.823 1.00 89.50 72 PRO A O 1
ATOM 553 N N . MET A 1 73 ? 7.059 2.226 -13.852 1.00 89.31 73 MET A N 1
ATOM 554 C CA . MET A 1 73 ? 7.849 1.030 -14.163 1.00 89.31 73 MET A CA 1
ATOM 555 C C . MET A 1 73 ? 7.202 0.225 -15.290 1.00 89.31 73 MET A C 1
ATOM 557 O O . MET A 1 73 ? 7.887 -0.159 -16.237 1.00 89.31 73 MET A O 1
ATOM 561 N N . PHE A 1 74 ? 5.885 0.014 -15.214 1.00 90.12 74 PHE A N 1
ATOM 562 C CA . PHE A 1 74 ? 5.126 -0.675 -16.255 1.00 90.12 74 PHE A CA 1
ATOM 563 C C . PHE A 1 74 ? 5.116 0.107 -17.565 1.00 90.12 74 PHE A C 1
ATOM 565 O O . PHE A 1 74 ? 5.308 -0.487 -18.622 1.00 90.12 74 PHE A O 1
ATOM 572 N N . GLN A 1 75 ? 4.954 1.430 -17.505 1.00 91.31 75 GLN A N 1
ATOM 573 C CA . GLN A 1 75 ? 5.019 2.292 -18.681 1.00 91.31 75 GLN A CA 1
ATOM 574 C C . GLN A 1 75 ? 6.392 2.214 -19.357 1.00 91.31 75 GLN A C 1
ATOM 576 O O . GLN A 1 75 ? 6.468 2.014 -20.565 1.00 91.31 75 GLN A O 1
ATOM 581 N N . ASN A 1 76 ? 7.475 2.328 -18.589 1.00 91.94 76 ASN A N 1
ATOM 582 C CA . ASN A 1 76 ? 8.833 2.240 -19.120 1.00 91.94 76 ASN A CA 1
ATOM 583 C C . ASN A 1 76 ? 9.094 0.877 -19.772 1.00 91.94 76 ASN A C 1
ATOM 585 O O . ASN A 1 76 ? 9.637 0.829 -20.873 1.00 91.94 76 ASN A O 1
ATOM 589 N N . ALA A 1 77 ? 8.645 -0.209 -19.133 1.00 90.94 77 ALA A N 1
ATOM 590 C CA . ALA A 1 77 ? 8.770 -1.557 -19.678 1.00 90.94 77 ALA A CA 1
ATOM 591 C C . ALA A 1 77 ? 7.974 -1.710 -20.985 1.00 90.94 77 ALA A C 1
ATOM 593 O O . ALA A 1 77 ? 8.482 -2.262 -21.958 1.00 90.94 77 ALA A O 1
ATOM 594 N N . TRP A 1 78 ? 6.754 -1.164 -21.035 1.00 92.25 78 TRP A N 1
ATOM 595 C CA . TRP A 1 78 ? 5.913 -1.159 -22.234 1.00 92.25 78 TRP A CA 1
ATOM 596 C C . TRP A 1 78 ? 6.537 -0.365 -23.388 1.00 92.25 78 TRP A C 1
ATOM 598 O O . TRP A 1 78 ? 6.499 -0.797 -24.537 1.00 92.25 78 TRP A O 1
ATOM 608 N N . CYS A 1 79 ? 7.150 0.779 -23.085 1.00 95.25 79 CYS A N 1
ATOM 609 C CA . CYS A 1 79 ? 7.849 1.615 -24.060 1.00 95.25 79 CYS A CA 1
ATOM 610 C C . CYS A 1 79 ? 9.247 1.088 -24.437 1.00 95.25 79 CYS A C 1
ATOM 612 O O . CYS A 1 79 ? 9.944 1.736 -25.216 1.00 95.25 79 CYS A O 1
ATOM 614 N N . GLY A 1 80 ? 9.681 -0.053 -23.890 1.00 94.06 80 GLY A N 1
ATOM 615 C CA . GLY A 1 80 ? 10.979 -0.658 -24.195 1.00 94.06 80 GLY A CA 1
ATOM 616 C C . GLY A 1 80 ? 12.188 0.089 -23.621 1.00 94.06 80 GLY A C 1
ATOM 617 O O . GLY A 1 80 ? 13.306 -0.109 -24.101 1.00 94.06 80 GLY A O 1
ATOM 618 N N . VAL A 1 81 ? 12.000 0.932 -22.602 1.00 94.19 81 VAL A N 1
ATOM 619 C CA . VAL A 1 81 ? 13.094 1.637 -21.917 1.00 94.19 81 VAL A CA 1
ATOM 620 C C . VAL A 1 81 ? 13.995 0.614 -21.225 1.00 94.19 81 VAL A C 1
ATOM 622 O O . VAL A 1 81 ? 13.525 -0.177 -20.421 1.00 94.19 81 VAL A O 1
ATOM 625 N N . GLN A 1 82 ? 15.295 0.623 -21.518 1.00 86.38 82 GLN A N 1
ATOM 626 C CA . GLN A 1 82 ? 16.238 -0.361 -20.960 1.00 86.38 82 GLN A CA 1
ATOM 627 C C . GLN A 1 82 ? 16.856 0.078 -19.619 1.00 86.38 82 GLN A C 1
ATOM 629 O O . GLN A 1 82 ? 17.437 -0.730 -18.898 1.00 86.38 82 GLN A O 1
ATOM 634 N N . GLU A 1 83 ? 16.709 1.351 -19.250 1.00 86.00 83 GLU A N 1
ATOM 635 C CA . GLU A 1 83 ? 17.281 1.941 -18.035 1.00 86.00 83 GLU A CA 1
ATOM 636 C C . GLU A 1 83 ? 16.322 1.829 -16.839 1.00 86.00 83 GLU A C 1
ATOM 638 O O . GLU A 1 83 ? 15.789 2.812 -16.322 1.00 86.00 83 GLU A O 1
ATOM 643 N N . HIS A 1 84 ? 16.076 0.602 -16.382 1.00 83.06 84 HIS A N 1
ATOM 644 C CA . HIS A 1 84 ? 15.316 0.371 -15.155 1.00 83.06 84 HIS A CA 1
ATOM 645 C C . HIS A 1 84 ? 16.223 0.418 -13.920 1.00 83.06 84 HIS A C 1
ATOM 647 O O . HIS A 1 84 ? 17.273 -0.222 -13.868 1.00 83.06 84 HIS A O 1
ATOM 653 N N . LYS A 1 85 ? 15.794 1.130 -12.870 1.00 81.94 85 LYS A N 1
ATOM 654 C CA . LYS A 1 85 ? 16.512 1.152 -11.589 1.00 81.94 85 LYS A CA 1
ATOM 655 C C . LYS A 1 85 ? 16.321 -0.176 -10.852 1.00 81.94 85 LYS A C 1
ATOM 657 O O . LYS A 1 85 ? 15.259 -0.426 -10.287 1.00 81.94 85 LYS A O 1
ATOM 662 N N . ILE A 1 86 ? 17.367 -0.996 -10.808 1.00 81.44 86 ILE A N 1
ATOM 663 C CA . ILE A 1 86 ? 17.394 -2.252 -10.051 1.00 81.44 86 ILE A CA 1
ATOM 664 C C . ILE A 1 86 ? 18.089 -1.994 -8.710 1.00 81.44 86 ILE A C 1
ATOM 666 O O . ILE A 1 86 ? 19.278 -1.697 -8.662 1.00 81.44 86 ILE A O 1
ATOM 670 N N . LEU A 1 87 ? 17.331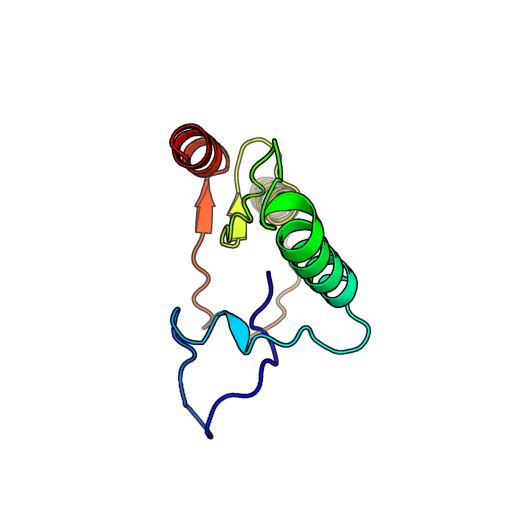 -2.061 -7.613 1.00 81.12 87 LEU A N 1
ATOM 671 C CA . LEU A 1 87 ? 17.828 -1.741 -6.264 1.00 81.12 87 LEU A CA 1
ATOM 672 C C . LEU A 1 87 ? 18.479 -2.933 -5.545 1.00 81.12 87 LEU A C 1
ATOM 674 O O . LEU A 1 87 ? 19.183 -2.739 -4.559 1.00 81.12 87 LEU A O 1
ATOM 678 N N . ALA A 1 88 ? 18.204 -4.157 -5.992 1.00 82.00 88 ALA A N 1
ATOM 679 C CA . ALA A 1 88 ? 18.630 -5.394 -5.346 1.00 82.00 88 ALA A CA 1
ATOM 680 C C . ALA A 1 88 ? 18.638 -6.555 -6.364 1.00 82.00 88 ALA A C 1
ATOM 682 O O . ALA A 1 88 ? 18.053 -6.405 -7.437 1.00 82.00 88 ALA A O 1
ATOM 683 N N . PRO A 1 89 ? 19.204 -7.733 -6.033 1.00 86.50 89 PRO A N 1
ATOM 684 C CA . PRO A 1 89 ? 19.276 -8.898 -6.931 1.00 86.50 89 PRO A CA 1
ATOM 685 C C . PRO A 1 89 ? 17.933 -9.500 -7.395 1.00 86.50 89 PRO A C 1
ATOM 687 O O . PRO A 1 89 ? 17.935 -10.520 -8.076 1.00 86.50 89 PRO A O 1
ATOM 690 N N . GLY A 1 90 ? 16.787 -8.927 -7.007 1.00 82.44 90 GLY A N 1
ATOM 691 C CA . GLY A 1 90 ? 15.460 -9.371 -7.449 1.00 82.44 90 GLY A CA 1
ATOM 692 C C . GLY A 1 90 ? 14.923 -10.624 -6.750 1.00 82.44 90 GLY A C 1
ATOM 693 O O . GLY A 1 90 ? 13.932 -11.195 -7.189 1.00 82.44 90 GLY A O 1
ATOM 694 N N . THR A 1 91 ? 15.542 -11.067 -5.653 1.00 85.75 91 THR A N 1
ATOM 695 C CA . THR A 1 91 ? 15.083 -12.230 -4.866 1.00 85.75 91 THR A CA 1
ATOM 696 C C . THR A 1 91 ? 13.954 -11.895 -3.882 1.00 85.75 91 THR A C 1
ATOM 698 O O . THR A 1 91 ? 13.459 -12.770 -3.169 1.00 85.75 91 THR A O 1
ATOM 701 N N . ASN A 1 92 ? 13.530 -10.631 -3.828 1.00 82.62 92 ASN A N 1
ATOM 702 C CA . ASN A 1 92 ? 12.460 -10.151 -2.965 1.00 82.62 92 ASN A CA 1
ATOM 703 C C . ASN A 1 92 ? 11.085 -10.651 -3.431 1.00 82.62 92 ASN A C 1
ATOM 705 O O . ASN A 1 92 ? 10.732 -10.569 -4.604 1.00 82.62 92 ASN A O 1
ATOM 709 N N . ARG A 1 93 ? 10.265 -11.099 -2.477 1.00 83.25 93 ARG A N 1
ATOM 710 C CA . ARG A 1 93 ? 8.853 -11.427 -2.702 1.00 83.25 93 ARG A CA 1
ATOM 711 C C . ARG A 1 93 ? 8.002 -10.309 -2.121 1.00 83.25 93 ARG A C 1
ATOM 713 O O . ARG A 1 93 ? 7.982 -10.125 -0.908 1.00 83.25 93 ARG A O 1
ATOM 720 N N . VAL A 1 94 ? 7.335 -9.556 -2.988 1.00 83.31 94 VAL A N 1
ATOM 721 C CA . VAL A 1 94 ? 6.471 -8.440 -2.588 1.00 83.31 94 VAL A CA 1
ATOM 722 C C . VAL A 1 94 ? 5.029 -8.832 -2.902 1.00 83.31 94 VAL A C 1
ATOM 724 O O . VAL A 1 94 ? 4.726 -9.064 -4.072 1.00 83.31 94 VAL A O 1
ATOM 727 N N . PRO A 1 95 ? 4.146 -8.948 -1.897 1.00 86.81 95 PRO A N 1
ATOM 728 C CA . PRO A 1 95 ? 2.732 -9.147 -2.163 1.00 86.81 95 PRO A CA 1
ATOM 729 C C . PRO A 1 95 ? 2.178 -7.917 -2.886 1.00 86.81 95 PRO A C 1
ATOM 731 O O . PRO A 1 95 ? 2.481 -6.787 -2.510 1.00 86.81 95 PRO A O 1
ATOM 734 N N . LEU A 1 96 ? 1.385 -8.145 -3.932 1.00 90.44 96 LEU A N 1
ATOM 735 C CA . LEU A 1 96 ? 0.740 -7.086 -4.702 1.00 90.44 96 LEU A CA 1
ATOM 736 C C . LEU A 1 96 ? -0.774 -7.254 -4.662 1.00 90.44 96 LEU A C 1
ATOM 738 O O . LEU A 1 96 ? -1.276 -8.378 -4.647 1.00 90.44 96 LEU A O 1
ATOM 742 N N . VAL A 1 97 ? -1.503 -6.141 -4.687 1.00 92.56 97 VAL A N 1
ATOM 743 C CA . VAL A 1 97 ? -2.969 -6.138 -4.787 1.00 92.56 97 VAL A CA 1
ATOM 744 C C . VAL A 1 97 ? -3.425 -5.107 -5.814 1.00 92.56 97 VAL A C 1
ATOM 746 O O . VAL A 1 97 ? -2.905 -3.994 -5.862 1.00 92.56 97 VAL A O 1
ATOM 749 N N . HIS A 1 98 ? -4.386 -5.470 -6.664 1.00 93.69 98 HIS A N 1
ATOM 750 C CA . HIS A 1 98 ? -4.932 -4.520 -7.628 1.00 93.69 98 HIS A CA 1
ATOM 751 C C . HIS A 1 98 ? -5.811 -3.487 -6.906 1.00 93.69 98 HIS A C 1
ATOM 753 O O . HIS A 1 98 ? -6.609 -3.845 -6.036 1.00 93.69 98 HIS A O 1
ATOM 759 N N . VAL A 1 99 ? -5.730 -2.209 -7.287 1.00 93.44 99 VAL A N 1
ATOM 760 C CA . VAL A 1 99 ? -6.476 -1.113 -6.631 1.00 93.44 99 VAL A CA 1
ATOM 761 C C . VAL A 1 99 ? -7.993 -1.348 -6.589 1.00 93.44 99 VAL A C 1
ATOM 763 O O . VAL A 1 99 ? -8.635 -1.079 -5.575 1.00 93.44 99 VAL A O 1
ATOM 766 N N . ARG A 1 100 ? -8.576 -1.934 -7.645 1.00 94.50 100 ARG A N 1
ATOM 767 C CA . ARG A 1 100 ? -10.005 -2.323 -7.673 1.00 94.50 100 ARG A CA 1
ATOM 768 C C . ARG A 1 100 ? -10.368 -3.364 -6.625 1.00 94.50 100 ARG A C 1
ATOM 770 O O . ARG A 1 100 ? -11.450 -3.283 -6.047 1.00 94.50 100 ARG A O 1
ATOM 777 N N . ASP A 1 101 ? -9.501 -4.343 -6.400 1.00 93.69 101 ASP A N 1
ATOM 778 C CA . ASP A 1 101 ? -9.773 -5.399 -5.427 1.00 93.69 101 ASP A CA 1
ATOM 779 C C . ASP A 1 101 ? -9.674 -4.841 -4.014 1.00 93.69 101 ASP A C 1
ATOM 781 O O . ASP A 1 101 ? -10.553 -5.099 -3.194 1.00 93.69 101 ASP A O 1
ATOM 785 N N . MET A 1 102 ? -8.704 -3.957 -3.768 1.00 92.00 102 MET A N 1
ATOM 786 C CA . MET A 1 102 ? -8.634 -3.223 -2.509 1.00 92.00 102 MET A CA 1
ATOM 787 C C . MET A 1 102 ? -9.902 -2.388 -2.275 1.00 92.00 102 MET A C 1
ATOM 789 O O . MET A 1 102 ? -10.512 -2.489 -1.215 1.00 92.00 102 MET A O 1
ATOM 793 N N . ALA A 1 103 ? -10.367 -1.628 -3.270 1.00 92.19 103 ALA A N 1
ATOM 794 C CA . ALA A 1 103 ? -11.590 -0.831 -3.149 1.00 92.19 103 ALA A CA 1
ATOM 795 C C . ALA A 1 103 ? -12.832 -1.689 -2.841 1.00 92.19 103 ALA A C 1
ATOM 797 O O . ALA A 1 103 ? -13.665 -1.315 -2.013 1.00 92.19 103 ALA A O 1
ATOM 798 N N . ARG A 1 104 ? -12.950 -2.865 -3.472 1.00 93.75 104 ARG A N 1
ATOM 799 C CA . ARG A 1 104 ? -14.042 -3.817 -3.207 1.00 93.75 104 ARG A CA 1
ATOM 800 C C . ARG A 1 104 ? -14.005 -4.357 -1.779 1.00 93.75 104 ARG A C 1
ATOM 802 O O . ARG A 1 104 ? -15.070 -4.482 -1.180 1.00 93.75 104 ARG A O 1
ATOM 809 N N . LEU A 1 105 ? -12.814 -4.652 -1.258 1.00 90.56 105 LEU A N 1
ATOM 810 C CA . LEU A 1 105 ? -12.618 -5.144 0.106 1.00 90.56 105 LEU A CA 1
ATOM 811 C C . LEU A 1 105 ? -12.914 -4.058 1.147 1.00 90.56 105 LEU A C 1
ATOM 813 O O . LEU A 1 105 ? -13.645 -4.321 2.093 1.00 90.56 105 LEU A O 1
ATOM 817 N N . VAL A 1 106 ? -12.425 -2.826 0.952 1.00 90.81 106 VAL A N 1
ATOM 818 C CA . VAL A 1 106 ? -12.686 -1.717 1.894 1.00 90.81 106 VAL A CA 1
ATOM 819 C C . VAL A 1 106 ? -14.170 -1.382 1.976 1.00 90.81 106 VAL A C 1
ATOM 821 O O . VAL A 1 106 ? -14.660 -1.074 3.051 1.00 90.81 106 VAL A O 1
ATOM 824 N N . ARG A 1 107 ? -14.916 -1.490 0.871 1.00 89.25 107 ARG A N 1
ATOM 825 C CA . ARG A 1 107 ? -16.371 -1.266 0.877 1.00 89.25 107 ARG A CA 1
ATOM 826 C C . ARG A 1 107 ? -17.132 -2.219 1.816 1.00 89.25 107 ARG A C 1
ATOM 828 O O . ARG A 1 107 ? -18.285 -1.952 2.129 1.00 89.25 107 ARG A O 1
ATOM 835 N N . GLN A 1 108 ? -16.540 -3.353 2.186 1.00 83.88 108 GLN A N 1
ATOM 836 C CA . GLN A 1 108 ? -17.149 -4.338 3.086 1.00 83.88 108 GLN A CA 1
ATOM 837 C C . GLN A 1 108 ? -16.766 -4.139 4.561 1.00 83.88 108 GLN A C 1
ATOM 839 O O . GLN A 1 108 ? -17.241 -4.904 5.399 1.00 83.88 108 GLN A O 1
ATOM 844 N N . VAL A 1 109 ? -15.902 -3.163 4.863 1.00 72.75 109 VAL A N 1
ATOM 845 C CA . VAL A 1 109 ? -15.488 -2.780 6.224 1.00 72.75 109 VAL A CA 1
ATOM 846 C C . VAL A 1 109 ? -16.518 -1.837 6.832 1.00 72.75 109 VAL A C 1
ATOM 848 O O . VAL A 1 109 ? -16.834 -2.030 8.027 1.00 72.75 109 VAL A O 1
#

Radius of gyration: 17.4 Å; chains: 1; bounding box: 39×25×49 Å

Secondary structure (DSSP, 8-state):
---TTPPPSSTTPPP-GGGGGG--PPTTSTHHHHHHHHHHHHHHHSSTT-SS--------EEESTT-TTTHHHHHHHHTT-------S-S-----EEEHHHHHHHHTT-

Organism: NCBI:txid141414

pLDDT: mean 86.88, std 5.85, range [62.5, 95.25]

Sequence (109 aa):
MVWAQTPSEGPGAVLRDSDFAKRQPAPGSKYELWRELEELVMGCFNREGSQVKGFIVAASAMYGDGELTFGPMFQNAWCGVQEHKILAPGTNRVPLVHVRDMARLVRQV

Foldseek 3Di:
DDQPPQDAPDVPHDDDPVCVVSRDDDPPDPVVVVVVVVVCLCVPQVDPPHPHHGDDDPAFAEDDDPDDPCNVVVVCVVVVPPDDDDPDPPPDDGDYDYPVVVVVVVVVD